Protein AF-A0A4S4CB76-F1 (afdb_monomer)

Mean predicted aligned error: 7.0 Å

Radius of gyration: 14.57 Å; Cα contacts (8 Å, |Δi|>4): 79; chains: 1; bounding box: 37×39×34 Å

pLDDT: mean 84.66, std 14.25, range [41.84, 95.69]

Sequence (101 aa):
MAASADPAPVPTRWAGATDDDVIRALAARDEEAVRELHRRYGRAVYALAFRVGTTSADMDVQKAFLAMVRQAATAPQGWPDARLWILGTAYQTLCKSTSPE

Structure (mmCIF, N/CA/C/O backbone):
data_AF-A0A4S4CB76-F1
#
_entry.id   AF-A0A4S4CB76-F1
#
loop_
_atom_site.group_PDB
_atom_site.id
_atom_site.type_symbol
_atom_site.label_atom_id
_atom_site.label_alt_id
_atom_site.label_comp_id
_atom_site.label_asym_id
_atom_site.label_entity_id
_atom_site.label_seq_id
_atom_site.pdbx_PDB_ins_code
_atom_site.Cartn_x
_atom_site.Cartn_y
_atom_site.Cartn_z
_atom_site.occupancy
_atom_site.B_iso_or_equiv
_atom_site.auth_seq_id
_atom_site.auth_comp_id
_atom_site.auth_asym_id
_atom_site.auth_atom_id
_atom_site.pdbx_PDB_model_num
ATOM 1 N N . MET A 1 1 ? -0.496 -28.024 -20.853 1.00 41.84 1 MET A N 1
ATOM 2 C CA . MET A 1 1 ? -0.424 -26.680 -20.243 1.00 41.84 1 MET A CA 1
ATOM 3 C C . MET A 1 1 ? -1.587 -26.552 -19.276 1.00 41.84 1 MET A C 1
ATOM 5 O O . MET A 1 1 ? -2.698 -26.294 -19.715 1.00 41.84 1 MET A O 1
ATOM 9 N N . ALA A 1 2 ? -1.367 -26.854 -17.996 1.00 42.22 2 ALA A N 1
ATOM 10 C CA . ALA A 1 2 ? -2.386 -26.635 -16.977 1.00 42.22 2 ALA A CA 1
ATOM 11 C C . ALA A 1 2 ? -2.503 -25.122 -16.769 1.00 42.22 2 ALA A C 1
ATOM 13 O O . ALA A 1 2 ? -1.519 -24.476 -16.415 1.00 42.22 2 ALA A O 1
ATOM 14 N N . ALA A 1 3 ? -3.673 -24.555 -17.056 1.00 50.31 3 ALA A N 1
ATOM 15 C CA . ALA A 1 3 ? -4.003 -23.225 -16.580 1.00 50.31 3 ALA A CA 1
ATOM 16 C C . ALA A 1 3 ? -3.912 -23.282 -15.052 1.00 50.31 3 ALA A C 1
ATOM 18 O O . ALA A 1 3 ? -4.678 -24.020 -14.431 1.00 50.31 3 ALA A O 1
ATOM 19 N N . SER A 1 4 ? -2.947 -22.577 -14.457 1.00 46.72 4 SER A N 1
ATOM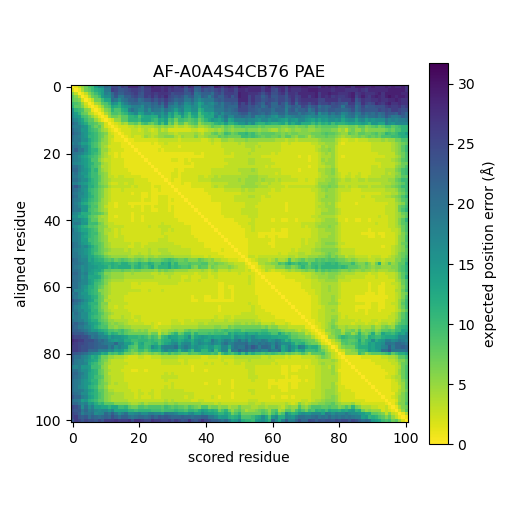 20 C CA . SER A 1 4 ? -2.973 -22.312 -13.023 1.00 46.72 4 SER A CA 1
ATOM 21 C C . SER A 1 4 ? -4.279 -21.579 -12.759 1.00 46.72 4 SER A C 1
ATOM 23 O O . SER A 1 4 ? -4.405 -20.399 -13.080 1.00 46.72 4 SER A O 1
ATOM 25 N N . ALA A 1 5 ? -5.278 -22.315 -12.277 1.00 52.59 5 ALA A N 1
ATOM 26 C CA . ALA A 1 5 ? -6.464 -21.727 -11.700 1.00 52.59 5 ALA A CA 1
ATOM 27 C C . ALA A 1 5 ? -5.960 -20.793 -10.603 1.00 52.59 5 ALA A C 1
ATOM 29 O O . ALA A 1 5 ? -5.275 -21.242 -9.682 1.00 52.59 5 ALA A O 1
ATOM 30 N N . ASP A 1 6 ? -6.222 -19.500 -10.768 1.00 55.97 6 ASP A N 1
ATOM 31 C CA . ASP A 1 6 ? -6.008 -18.517 -9.716 1.00 55.97 6 ASP A CA 1
ATOM 32 C C . ASP A 1 6 ? -6.694 -19.089 -8.463 1.00 55.97 6 ASP A C 1
ATOM 34 O O . ASP A 1 6 ? -7.889 -19.414 -8.545 1.00 55.97 6 ASP A O 1
ATOM 38 N N . PRO A 1 7 ? -5.962 -19.387 -7.371 1.00 59.62 7 PRO A N 1
ATOM 39 C CA . PRO A 1 7 ? -6.564 -20.027 -6.214 1.00 59.62 7 PRO A CA 1
ATOM 40 C C . PRO A 1 7 ? -7.751 -19.176 -5.776 1.00 59.62 7 PRO A C 1
ATOM 42 O O . PRO A 1 7 ? -7.633 -17.953 -5.678 1.00 59.62 7 PRO A O 1
ATOM 45 N N . ALA A 1 8 ? -8.903 -19.825 -5.560 1.00 57.22 8 ALA A N 1
ATOM 46 C CA . ALA A 1 8 ? -10.107 -19.152 -5.090 1.00 57.22 8 ALA A CA 1
ATOM 47 C C . ALA A 1 8 ? -9.724 -18.182 -3.960 1.00 57.22 8 ALA A C 1
ATOM 49 O O . ALA A 1 8 ? -8.933 -18.574 -3.092 1.00 57.22 8 ALA A O 1
ATOM 50 N N . PRO A 1 9 ? -10.214 -16.927 -3.985 1.00 65.12 9 PRO A N 1
ATOM 51 C CA . PRO A 1 9 ? -9.747 -15.898 -3.072 1.00 65.12 9 PRO A CA 1
ATOM 52 C C . PRO A 1 9 ? -9.887 -16.417 -1.647 1.00 65.12 9 PRO A C 1
ATOM 54 O O . PRO A 1 9 ? -10.998 -16.679 -1.184 1.00 65.12 9 PRO A O 1
ATOM 57 N N . VAL A 1 10 ? -8.748 -16.608 -0.975 1.00 65.94 10 VAL A N 1
ATOM 58 C CA . VAL A 1 10 ? -8.729 -17.083 0.407 1.00 65.94 10 VAL A CA 1
ATOM 59 C C . VAL A 1 10 ? -9.599 -16.114 1.211 1.00 65.94 10 VAL A C 1
ATOM 61 O O . VAL A 1 10 ? -9.376 -14.899 1.108 1.00 65.94 10 VAL A O 1
ATOM 64 N N . PRO A 1 11 ? -10.615 -16.598 1.952 1.00 67.19 11 PRO A N 1
ATOM 65 C CA . PRO A 1 11 ? -11.434 -15.730 2.772 1.00 67.19 11 PRO A CA 1
ATOM 66 C C . PRO A 1 11 ? -10.524 -15.020 3.767 1.00 67.19 11 PRO A C 1
ATOM 68 O O . PRO A 1 11 ? -9.950 -15.619 4.672 1.00 67.19 11 PRO A O 1
ATOM 71 N N . THR A 1 12 ? -10.350 -13.724 3.561 1.00 81.56 12 THR A N 1
ATOM 72 C CA . THR A 1 12 ? -9.602 -12.866 4.470 1.00 81.56 12 THR A CA 1
ATOM 73 C C . THR A 1 12 ? -10.548 -12.355 5.535 1.00 81.56 12 THR A C 1
ATOM 75 O O . THR A 1 12 ? -11.689 -12.012 5.221 1.00 81.56 12 THR A O 1
ATOM 78 N N . ARG A 1 13 ? -10.047 -12.132 6.750 1.00 88.62 13 ARG A N 1
ATOM 79 C CA . ARG A 1 13 ? -10.780 -11.399 7.800 1.00 88.62 13 ARG A CA 1
ATOM 80 C C . ARG A 1 13 ? -11.226 -9.981 7.396 1.00 88.62 13 ARG A C 1
ATOM 82 O O . ARG A 1 13 ? -11.985 -9.349 8.113 1.00 88.62 13 ARG A O 1
ATOM 89 N N . TRP A 1 14 ? -10.744 -9.496 6.253 1.00 90.00 14 TRP A N 1
ATOM 90 C CA . TRP A 1 14 ? -11.082 -8.224 5.618 1.00 90.00 14 TRP A CA 1
ATOM 91 C C . TRP A 1 14 ? -12.305 -8.281 4.698 1.00 90.00 14 TRP A C 1
ATOM 93 O O . TRP A 1 14 ? -12.588 -7.308 3.998 1.00 90.00 14 TRP A O 1
ATOM 103 N N . ALA A 1 15 ? -13.017 -9.411 4.650 1.00 85.88 15 ALA A N 1
ATOM 104 C CA . ALA A 1 15 ? -14.276 -9.508 3.924 1.00 85.88 15 ALA A CA 1
ATOM 105 C C . ALA A 1 15 ? -15.266 -8.459 4.469 1.00 85.88 15 ALA A C 1
ATOM 107 O O . ALA A 1 15 ? -15.651 -8.510 5.633 1.00 85.88 15 ALA A O 1
ATOM 108 N N . GLY A 1 16 ? -15.632 -7.481 3.635 1.00 86.69 16 GLY A N 1
ATOM 109 C CA . GLY A 1 16 ? -16.505 -6.362 4.012 1.00 86.69 16 GLY A CA 1
ATOM 110 C C . GLY A 1 16 ? -15.807 -5.159 4.663 1.00 86.69 16 GLY A C 1
ATOM 111 O O . GLY A 1 16 ? -16.462 -4.147 4.885 1.00 86.69 16 GLY A O 1
ATOM 112 N N . ALA A 1 17 ? -14.499 -5.225 4.931 1.00 90.94 17 ALA A N 1
ATOM 113 C CA . ALA A 1 17 ? -13.747 -4.093 5.472 1.00 90.94 17 ALA A CA 1
ATOM 114 C C . ALA A 1 17 ? -13.492 -3.024 4.399 1.00 90.94 17 ALA A C 1
ATOM 116 O O . ALA A 1 17 ? -13.131 -3.351 3.261 1.00 90.94 17 ALA A O 1
ATOM 117 N N . THR A 1 18 ? -13.616 -1.753 4.773 1.00 91.75 18 THR A N 1
ATOM 118 C CA . THR A 1 18 ? -13.293 -0.624 3.889 1.00 91.75 18 THR A CA 1
ATOM 119 C C . THR A 1 18 ? -11.780 -0.446 3.757 1.00 91.75 18 THR A C 1
ATOM 121 O O . THR A 1 18 ? -11.005 -1.007 4.534 1.00 91.75 18 THR A O 1
ATOM 124 N N . ASP A 1 19 ? -11.332 0.329 2.771 1.00 91.56 19 ASP A N 1
ATOM 125 C CA . ASP A 1 19 ? -9.905 0.652 2.659 1.00 91.56 19 ASP A CA 1
ATOM 126 C C . ASP A 1 19 ? -9.415 1.494 3.848 1.00 91.56 19 ASP A C 1
ATOM 128 O O . ASP A 1 19 ? -8.277 1.325 4.284 1.00 91.56 19 ASP A O 1
ATOM 132 N N . ASP A 1 20 ? -10.290 2.314 4.439 1.00 90.56 20 ASP A N 1
ATOM 133 C CA . ASP A 1 20 ? -9.999 3.050 5.672 1.00 90.56 20 ASP A CA 1
ATOM 134 C C . ASP A 1 20 ? -9.700 2.107 6.843 1.00 90.56 20 ASP A C 1
ATOM 136 O O . ASP A 1 20 ? -8.770 2.344 7.615 1.00 90.56 20 ASP A O 1
ATOM 140 N N . ASP A 1 21 ? -10.454 1.011 6.972 1.00 92.06 21 ASP A N 1
ATOM 141 C CA . ASP A 1 21 ? -10.227 0.016 8.025 1.00 92.06 21 ASP A CA 1
ATOM 142 C C . ASP A 1 21 ? -8.880 -0.690 7.848 1.00 92.06 21 ASP A C 1
ATOM 144 O O . ASP A 1 21 ? -8.156 -0.908 8.824 1.00 92.06 21 ASP A O 1
ATOM 148 N N . VAL A 1 22 ? -8.514 -0.994 6.599 1.00 92.81 22 VAL A N 1
ATOM 149 C CA . VAL A 1 22 ? -7.214 -1.588 6.265 1.00 92.81 22 VAL A CA 1
ATOM 150 C C . VAL A 1 22 ? -6.079 -0.607 6.574 1.00 92.81 22 VAL A C 1
ATOM 152 O O . VAL A 1 22 ? -5.104 -1.004 7.208 1.00 92.81 22 VAL A O 1
ATOM 155 N N . ILE A 1 23 ? -6.198 0.678 6.213 1.00 91.12 23 ILE A N 1
ATOM 156 C CA . ILE A 1 23 ? -5.184 1.701 6.535 1.00 91.12 23 ILE A CA 1
ATOM 157 C C . ILE A 1 23 ? -5.069 1.911 8.048 1.00 91.12 23 ILE A C 1
ATOM 159 O O . ILE A 1 23 ? -3.958 2.017 8.571 1.00 91.12 23 ILE A O 1
ATOM 163 N N . ARG A 1 24 ? -6.189 1.934 8.779 1.00 91.00 24 ARG A N 1
ATOM 164 C CA . ARG A 1 24 ? -6.185 2.075 10.244 1.00 91.00 24 ARG A CA 1
ATOM 165 C C . ARG A 1 24 ? -5.432 0.923 10.907 1.00 91.00 24 ARG A C 1
ATO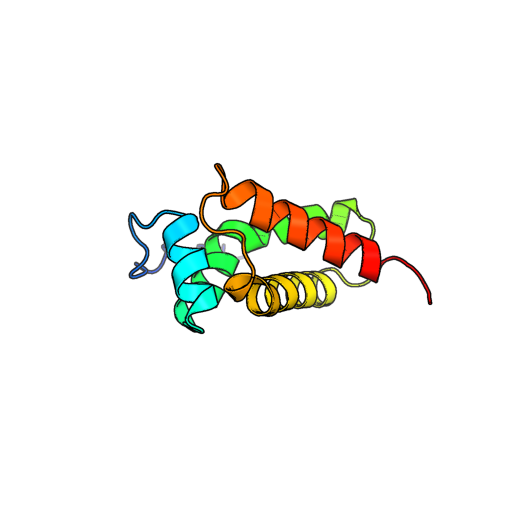M 167 O O . ARG A 1 24 ? -4.631 1.148 11.810 1.00 91.00 24 ARG A O 1
ATOM 174 N N . ALA A 1 25 ? -5.641 -0.302 10.437 1.00 92.62 25 ALA A N 1
ATOM 175 C CA . ALA A 1 25 ? -4.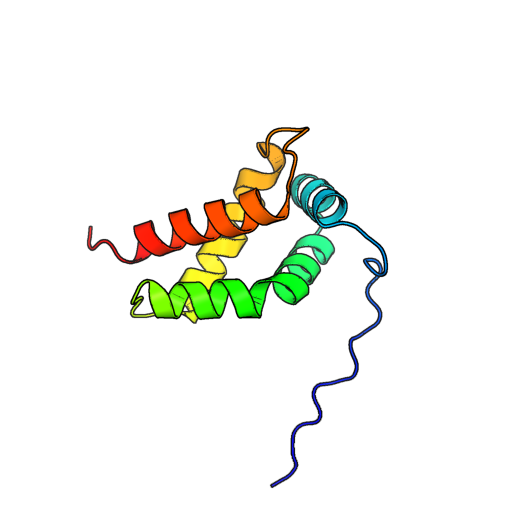895 -1.456 10.922 1.00 92.62 25 ALA A CA 1
ATOM 176 C C . ALA A 1 25 ? -3.424 -1.449 10.478 1.00 92.62 25 ALA A C 1
ATOM 178 O O . ALA A 1 25 ? -2.543 -1.821 11.251 1.00 92.62 25 ALA A O 1
ATOM 179 N N . LEU A 1 26 ? -3.134 -0.946 9.276 1.00 92.56 26 LEU A N 1
ATOM 180 C CA . LEU A 1 26 ? -1.768 -0.726 8.804 1.00 92.56 26 LEU A CA 1
ATOM 181 C C . LEU A 1 26 ? -1.008 0.239 9.729 1.00 92.56 26 LEU A C 1
ATOM 183 O O . LEU A 1 26 ? 0.144 -0.018 10.083 1.00 92.56 26 LEU A O 1
ATOM 187 N N . ALA A 1 27 ? -1.667 1.312 10.179 1.00 91.31 27 ALA A N 1
ATOM 188 C CA . ALA A 1 27 ? -1.132 2.254 11.162 1.00 91.31 27 ALA A CA 1
ATOM 189 C C . ALA A 1 27 ? -0.879 1.588 12.526 1.00 91.31 27 ALA A C 1
ATOM 191 O O . ALA A 1 27 ? 0.104 1.905 13.194 1.00 91.31 27 ALA A O 1
ATOM 192 N N . ALA A 1 28 ? -1.714 0.614 12.896 1.00 92.06 28 ALA A N 1
ATOM 193 C CA . ALA A 1 28 ? -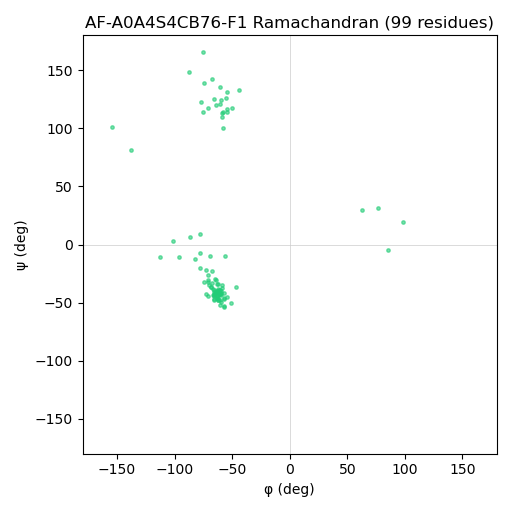1.550 -0.227 14.081 1.00 92.06 28 ALA A CA 1
ATOM 194 C C . ALA A 1 28 ? -0.508 -1.355 13.913 1.00 92.06 28 ALA A C 1
ATOM 196 O O . ALA A 1 28 ? -0.377 -2.194 14.802 1.00 92.06 28 ALA A O 1
ATOM 197 N N . ARG A 1 29 ? 0.262 -1.362 12.811 1.00 89.50 29 ARG A N 1
ATOM 198 C CA . ARG A 1 29 ? 1.319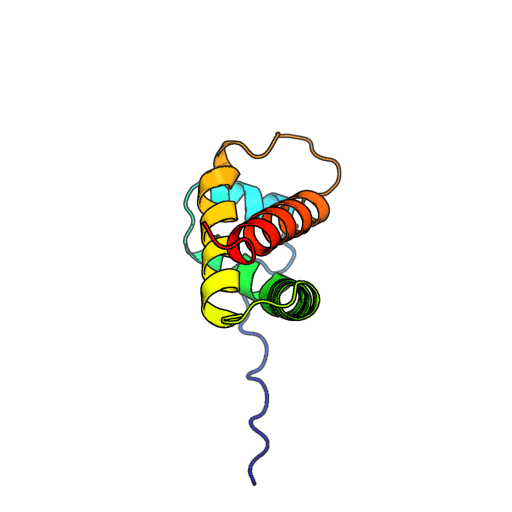 -2.349 12.504 1.00 89.50 29 ARG A CA 1
ATOM 199 C C . ARG A 1 29 ? 0.798 -3.778 12.339 1.00 89.50 29 ARG A C 1
ATOM 201 O O . ARG A 1 29 ? 1.521 -4.738 12.585 1.00 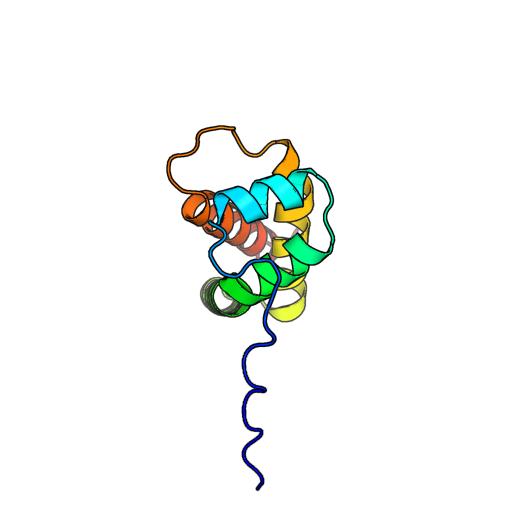89.50 29 ARG A O 1
ATOM 208 N N . ASP A 1 30 ? -0.439 -3.913 11.882 1.00 93.25 30 ASP A N 1
ATOM 209 C CA . ASP A 1 30 ? -1.051 -5.203 11.611 1.00 93.25 30 ASP A CA 1
ATOM 210 C C . ASP A 1 30 ? -0.507 -5.822 10.312 1.00 93.25 30 ASP A C 1
ATOM 212 O O . ASP A 1 30 ? -0.731 -5.314 9.210 1.00 93.25 30 ASP A O 1
ATOM 216 N N . GLU A 1 31 ? 0.211 -6.937 10.427 1.00 90.31 31 GLU A N 1
ATOM 217 C CA . GLU A 1 31 ? 0.836 -7.608 9.281 1.00 90.31 31 GLU A CA 1
ATOM 218 C C . GLU A 1 31 ? -0.184 -8.141 8.263 1.00 90.31 31 GLU A C 1
ATOM 220 O O . GLU A 1 31 ? 0.088 -8.184 7.060 1.00 90.31 31 GLU A O 1
ATOM 225 N N . GLU A 1 32 ? -1.383 -8.524 8.712 1.00 92.94 32 GLU A N 1
ATOM 226 C CA . GLU A 1 32 ? -2.442 -8.983 7.810 1.00 92.94 32 GLU A CA 1
ATOM 227 C C . GLU A 1 32 ? -3.004 -7.818 6.981 1.00 92.94 32 GLU A C 1
ATOM 229 O O . GLU A 1 32 ? -3.487 -8.035 5.870 1.00 92.94 32 GLU A O 1
ATOM 234 N N . ALA A 1 33 ? -2.924 -6.581 7.485 1.00 93.88 33 ALA A N 1
ATOM 235 C CA . ALA A 1 33 ? -3.348 -5.394 6.743 1.00 93.88 33 ALA A CA 1
ATOM 236 C C . ALA A 1 33 ? -2.417 -5.112 5.558 1.00 93.88 33 ALA A C 1
ATOM 238 O O . ALA A 1 33 ? -2.886 -4.745 4.484 1.00 93.88 33 ALA A O 1
ATOM 239 N N . VAL A 1 34 ? -1.109 -5.352 5.713 1.00 92.81 34 VAL A N 1
ATOM 240 C CA . VAL A 1 34 ? -0.136 -5.234 4.610 1.00 92.81 34 VAL A CA 1
ATOM 241 C C . VAL A 1 34 ? -0.472 -6.231 3.501 1.00 92.81 34 VAL A C 1
ATOM 243 O O . VAL A 1 34 ? -0.517 -5.869 2.324 1.00 92.81 34 VAL A O 1
ATOM 246 N N . ARG A 1 35 ? -0.748 -7.487 3.877 1.00 93.19 35 ARG A N 1
ATOM 247 C CA . ARG A 1 35 ? -1.129 -8.542 2.928 1.00 93.19 35 ARG A CA 1
ATOM 248 C C . ARG A 1 35 ? -2.431 -8.211 2.208 1.00 93.19 35 ARG A C 1
ATOM 250 O O . ARG A 1 35 ? -2.515 -8.386 0.993 1.00 93.19 35 ARG A O 1
ATOM 257 N N . GLU A 1 36 ? -3.413 -7.672 2.922 1.00 94.75 36 GL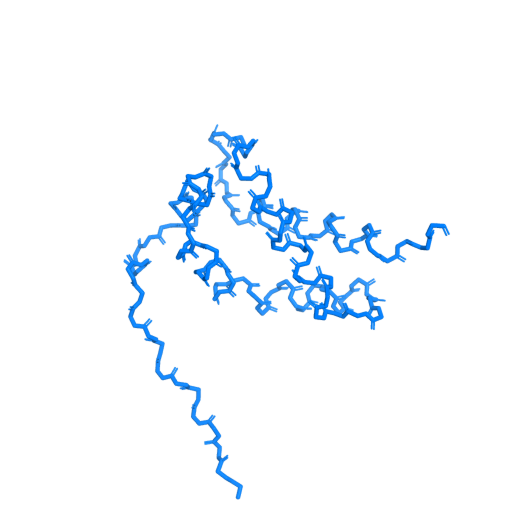U A N 1
ATOM 258 C CA . GLU A 1 36 ? -4.673 -7.248 2.317 1.00 94.75 36 GLU A CA 1
ATOM 259 C C . GLU A 1 36 ? -4.507 -6.072 1.363 1.00 94.75 36 GLU A C 1
ATOM 261 O O . GLU A 1 36 ? -5.057 -6.084 0.261 1.00 94.75 36 GLU A O 1
ATOM 266 N N . LEU A 1 37 ? -3.714 -5.076 1.753 1.00 93.94 37 LEU A N 1
ATOM 267 C CA . LEU A 1 37 ? -3.413 -3.934 0.906 1.00 93.94 37 LEU A CA 1
ATOM 268 C C . LEU A 1 37 ? -2.735 -4.391 -0.391 1.00 93.94 37 LEU A C 1
ATOM 270 O O . LEU A 1 37 ? -3.132 -3.970 -1.477 1.00 93.94 37 LEU A O 1
ATOM 274 N N . HIS A 1 38 ? -1.776 -5.316 -0.297 1.00 93.31 38 HIS A N 1
ATOM 275 C CA . HIS A 1 38 ? -1.138 -5.919 -1.464 1.00 93.31 38 HIS A CA 1
ATOM 276 C C . HIS A 1 38 ? -2.135 -6.709 -2.323 1.00 93.31 38 HIS A C 1
ATOM 278 O O . HIS A 1 38 ? -2.103 -6.616 -3.549 1.00 93.31 38 HIS A O 1
ATOM 284 N N . ARG A 1 39 ? -3.069 -7.443 -1.711 1.00 92.81 39 ARG A N 1
ATOM 285 C CA . ARG A 1 39 ? -4.117 -8.172 -2.440 1.00 92.81 39 ARG A CA 1
ATOM 286 C C . ARG A 1 39 ? -5.040 -7.233 -3.222 1.00 92.81 39 ARG A C 1
ATOM 288 O O . ARG A 1 39 ? -5.315 -7.494 -4.390 1.00 92.81 39 ARG A O 1
ATOM 295 N N . ARG A 1 40 ? -5.497 -6.137 -2.604 1.00 94.12 40 ARG A N 1
ATOM 296 C CA . ARG A 1 40 ? -6.417 -5.162 -3.224 1.00 94.12 40 ARG A CA 1
ATOM 297 C C . ARG A 1 40 ? -5.736 -4.293 -4.280 1.00 94.12 40 ARG A C 1
ATOM 299 O O . ARG A 1 40 ? -6.305 -4.049 -5.341 1.00 94.12 40 ARG A O 1
ATOM 306 N N . TYR A 1 41 ? -4.521 -3.831 -3.994 1.00 95.69 41 TYR A N 1
ATOM 307 C CA . TYR A 1 41 ? -3.860 -2.779 -4.768 1.00 95.69 41 TYR A CA 1
ATOM 308 C C . TYR A 1 41 ? -2.628 -3.239 -5.542 1.00 95.69 41 TYR A C 1
ATOM 310 O O . TYR A 1 41 ? -2.171 -2.500 -6.412 1.00 95.69 41 TYR A O 1
ATOM 318 N N . GLY A 1 42 ? -2.121 -4.453 -5.312 1.00 94.56 42 GLY A N 1
ATOM 319 C CA . GLY A 1 42 ? -0.901 -4.968 -5.943 1.00 94.56 42 GLY A CA 1
ATOM 320 C C . GLY A 1 42 ? -0.923 -4.826 -7.459 1.00 94.56 42 GLY A C 1
ATOM 321 O O . GLY A 1 42 ? -0.036 -4.202 -8.031 1.00 94.56 42 GLY A O 1
ATOM 322 N N . ARG A 1 43 ? -1.999 -5.278 -8.115 1.00 94.31 43 ARG A N 1
ATOM 323 C CA . ARG A 1 43 ? -2.151 -5.150 -9.574 1.00 94.31 43 ARG A CA 1
ATOM 324 C C . ARG A 1 43 ? -2.171 -3.693 -10.051 1.00 94.31 43 ARG A C 1
ATOM 326 O O . ARG A 1 43 ? -1.613 -3.391 -11.103 1.00 94.31 43 ARG A O 1
ATOM 333 N N . ALA A 1 44 ? -2.813 -2.797 -9.303 1.00 95.00 44 ALA A N 1
ATOM 334 C CA . ALA A 1 44 ? -2.909 -1.384 -9.664 1.00 95.00 44 ALA A CA 1
ATOM 335 C C . ALA A 1 44 ? -1.561 -0.664 -9.508 1.00 95.00 44 ALA A C 1
ATOM 337 O O . ALA A 1 44 ? -1.156 0.067 -10.409 1.00 95.00 44 ALA A O 1
ATOM 338 N N . VAL A 1 45 ? -0.849 -0.911 -8.405 1.00 95.25 45 VAL A N 1
ATOM 339 C CA . VAL A 1 45 ? 0.484 -0.347 -8.142 1.00 95.25 45 VAL A CA 1
ATOM 340 C C . VAL A 1 45 ? 1.508 -0.908 -9.128 1.00 95.25 45 VAL A C 1
ATOM 342 O O . VAL A 1 45 ? 2.333 -0.160 -9.640 1.00 95.25 45 VAL A O 1
ATOM 345 N N . TYR A 1 46 ? 1.402 -2.191 -9.480 1.00 95.00 46 TYR A N 1
ATOM 346 C CA . TYR A 1 46 ? 2.225 -2.807 -10.518 1.00 95.00 46 TYR A CA 1
ATOM 347 C C . TYR A 1 46 ? 2.012 -2.136 -11.876 1.00 95.00 46 TYR A C 1
ATOM 349 O O . TYR A 1 46 ? 2.956 -1.651 -12.491 1.00 95.00 46 TYR A O 1
ATOM 357 N N . ALA A 1 47 ? 0.757 -2.015 -12.317 1.00 94.19 47 ALA A N 1
ATOM 358 C CA . ALA A 1 47 ? 0.430 -1.316 -13.557 1.00 94.19 47 ALA A CA 1
ATOM 359 C C . ALA A 1 47 ? 0.906 0.145 -13.541 1.00 94.19 47 ALA A C 1
ATOM 361 O O . ALA A 1 47 ? 1.321 0.670 -14.573 1.00 94.19 47 ALA A O 1
ATOM 362 N N . LEU A 1 48 ? 0.866 0.799 -12.377 1.00 93.94 48 LEU A N 1
ATOM 363 C CA . LEU A 1 48 ? 1.393 2.144 -12.207 1.00 93.94 48 LEU A CA 1
ATOM 364 C C . LEU A 1 48 ? 2.911 2.175 -12.397 1.00 93.94 48 LEU A C 1
ATOM 366 O O . LEU A 1 48 ? 3.372 2.999 -13.175 1.00 93.94 48 LEU A O 1
ATOM 370 N N . ALA A 1 49 ? 3.659 1.253 -11.785 1.00 93.44 49 ALA A N 1
ATOM 371 C CA . ALA A 1 49 ? 5.112 1.139 -11.932 1.00 93.44 49 ALA A CA 1
ATOM 372 C C . ALA A 1 49 ? 5.534 1.031 -13.408 1.00 93.44 49 ALA A C 1
ATOM 374 O O . ALA A 1 49 ? 6.397 1.786 -13.858 1.00 93.44 49 ALA A O 1
ATOM 375 N N . PHE A 1 50 ? 4.847 0.192 -14.193 1.00 91.25 50 PHE A N 1
ATOM 376 C CA . PHE A 1 50 ? 5.076 0.105 -15.642 1.00 91.25 50 PHE A CA 1
ATOM 377 C C . PHE A 1 50 ? 4.831 1.430 -16.365 1.00 91.25 50 PHE A C 1
ATOM 379 O O . PHE A 1 50 ? 5.593 1.786 -17.260 1.00 91.25 50 PHE A O 1
ATOM 386 N N . ARG A 1 51 ? 3.793 2.183 -15.981 1.00 91.69 51 ARG A N 1
ATOM 387 C CA . ARG A 1 51 ? 3.495 3.487 -16.596 1.00 91.69 51 ARG A CA 1
ATOM 388 C C . ARG A 1 51 ? 4.548 4.544 -16.282 1.00 91.69 51 ARG A C 1
ATOM 390 O O . ARG A 1 51 ? 4.785 5.395 -17.129 1.00 91.69 51 ARG A O 1
ATOM 397 N N . VAL A 1 52 ? 5.163 4.503 -15.098 1.00 91.38 52 VAL A N 1
ATOM 398 C CA . VAL A 1 52 ? 6.231 5.453 -14.731 1.00 91.38 52 VAL A CA 1
ATOM 399 C C . VAL A 1 52 ? 7.577 5.102 -15.373 1.00 91.38 52 VAL A C 1
ATOM 401 O O . VAL A 1 52 ? 8.510 5.892 -15.273 1.00 91.38 52 VAL A O 1
ATOM 404 N N . GLY A 1 53 ? 7.688 3.947 -16.040 1.00 87.69 53 GLY A N 1
ATOM 405 C CA . GLY A 1 53 ? 8.894 3.544 -16.762 1.00 87.69 53 GLY A CA 1
ATOM 406 C C . GLY A 1 53 ? 10.033 3.051 -15.867 1.00 87.69 53 GLY A C 1
ATOM 407 O O . GLY A 1 53 ? 11.193 3.251 -16.213 1.00 87.69 53 GLY A O 1
ATOM 408 N N . THR A 1 54 ? 9.733 2.429 -14.719 1.00 85.00 54 THR A N 1
ATOM 409 C CA . THR A 1 54 ? 10.793 1.865 -13.863 1.00 85.00 54 THR A CA 1
ATOM 410 C C . THR A 1 54 ? 11.504 0.677 -14.513 1.00 85.00 54 THR A C 1
ATOM 412 O O . THR A 1 54 ? 10.885 -0.186 -15.137 1.00 85.00 54 THR A O 1
ATOM 415 N N . THR A 1 55 ? 12.816 0.599 -14.293 1.00 81.75 55 THR A N 1
ATOM 416 C CA . THR A 1 55 ? 13.673 -0.526 -14.681 1.00 81.75 55 THR A CA 1
ATOM 417 C C . THR A 1 55 ? 13.445 -1.765 -13.801 1.00 81.75 55 THR A C 1
ATOM 419 O O . THR A 1 55 ? 13.759 -2.877 -14.218 1.00 81.75 55 THR A O 1
ATOM 422 N N . SER A 1 56 ? 12.896 -1.608 -12.586 1.00 89.06 56 SER A N 1
ATOM 423 C CA . SER A 1 56 ? 12.646 -2.715 -11.650 1.00 89.06 56 SER A CA 1
ATOM 424 C C . SER A 1 56 ? 11.282 -2.584 -10.968 1.00 89.06 56 SER A C 1
ATOM 426 O O . SER A 1 56 ? 11.167 -2.136 -9.825 1.00 89.06 56 SER A O 1
ATOM 428 N N . ALA A 1 57 ? 10.231 -3.005 -11.681 1.00 89.31 57 ALA A N 1
ATOM 429 C CA . ALA A 1 57 ? 8.849 -2.907 -11.210 1.00 89.31 57 ALA A CA 1
ATOM 430 C C . ALA A 1 57 ? 8.629 -3.617 -9.868 1.00 89.31 57 ALA A C 1
ATOM 432 O O . ALA A 1 57 ? 8.049 -3.026 -8.962 1.00 89.31 57 ALA A O 1
ATOM 433 N N . ASP A 1 58 ? 9.138 -4.839 -9.706 1.00 90.69 58 ASP A N 1
ATOM 434 C CA . ASP A 1 58 ? 8.958 -5.615 -8.476 1.00 90.69 58 ASP A CA 1
ATOM 435 C C . ASP A 1 58 ? 9.547 -4.887 -7.258 1.00 90.69 58 ASP A C 1
ATOM 437 O O . ASP A 1 58 ? 8.865 -4.704 -6.249 1.00 90.69 58 ASP A O 1
ATOM 441 N N . MET A 1 59 ? 10.791 -4.409 -7.361 1.00 91.88 59 MET A N 1
ATOM 442 C CA . MET A 1 59 ? 11.461 -3.717 -6.258 1.00 91.88 59 MET A CA 1
ATOM 443 C C . MET A 1 59 ? 10.778 -2.399 -5.909 1.00 91.88 59 MET A C 1
ATOM 445 O O . MET A 1 59 ? 10.615 -2.075 -4.731 1.00 91.88 59 MET A O 1
ATOM 449 N N . ASP A 1 60 ? 10.367 -1.635 -6.913 1.00 93.88 60 ASP A N 1
ATOM 450 C CA . ASP A 1 60 ? 9.766 -0.326 -6.687 1.00 93.88 60 ASP A CA 1
ATOM 451 C C . ASP A 1 60 ? 8.333 -0.422 -6.158 1.00 93.88 60 ASP A C 1
ATOM 453 O O . ASP A 1 60 ? 7.931 0.372 -5.306 1.00 93.88 60 ASP A O 1
ATOM 457 N N . VAL A 1 61 ? 7.592 -1.457 -6.554 1.00 94.06 61 VAL A N 1
ATOM 458 C CA . VAL A 1 61 ? 6.289 -1.789 -5.966 1.00 94.06 61 VAL A CA 1
ATOM 459 C C . VAL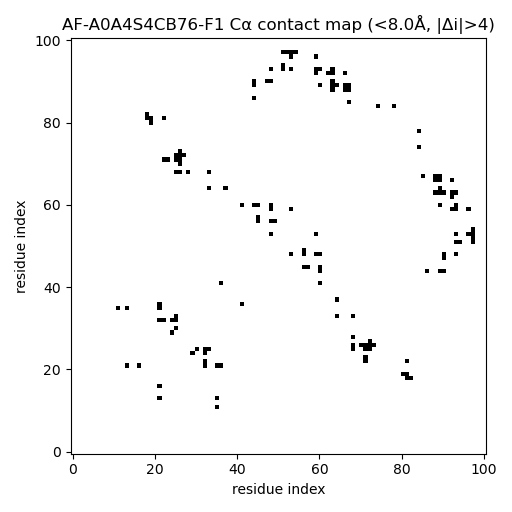 A 1 61 ? 6.448 -2.151 -4.488 1.00 94.06 61 VAL A C 1
ATOM 461 O O . VAL A 1 61 ? 5.702 -1.637 -3.653 1.00 94.06 61 VAL A O 1
ATOM 464 N N . GLN A 1 62 ? 7.452 -2.956 -4.124 1.00 94.25 62 GLN A N 1
ATOM 465 C CA . GLN A 1 62 ? 7.726 -3.266 -2.714 1.00 94.25 62 GLN A CA 1
ATOM 466 C C . GLN A 1 62 ? 8.102 -2.011 -1.911 1.00 94.25 62 GLN A C 1
ATOM 468 O O . GLN A 1 62 ? 7.595 -1.807 -0.805 1.00 94.25 62 GLN A O 1
ATOM 473 N N . LYS A 1 63 ? 8.927 -1.115 -2.473 1.00 94.56 63 LYS A N 1
ATOM 474 C CA . LYS A 1 63 ? 9.236 0.185 -1.848 1.00 94.56 63 LYS A CA 1
ATOM 475 C C . LYS A 1 63 ? 7.983 1.039 -1.654 1.00 94.56 63 LYS A C 1
ATOM 477 O O . LYS A 1 63 ? 7.863 1.689 -0.616 1.00 94.56 63 LYS A O 1
ATOM 482 N N . ALA A 1 64 ? 7.054 1.031 -2.610 1.00 95.62 64 ALA A N 1
ATOM 483 C CA . ALA A 1 64 ? 5.791 1.758 -2.508 1.00 95.62 64 ALA A CA 1
ATOM 484 C C . ALA A 1 64 ? 4.931 1.245 -1.343 1.00 95.62 64 ALA A C 1
ATOM 486 O O . ALA A 1 64 ? 4.486 2.041 -0.516 1.00 95.62 64 ALA A O 1
ATOM 487 N N . PHE A 1 65 ? 4.761 -0.073 -1.203 1.00 95.25 65 PHE A N 1
ATOM 488 C CA . PHE A 1 65 ? 4.045 -0.643 -0.055 1.00 95.25 65 PHE A CA 1
ATOM 489 C C . PHE A 1 65 ? 4.756 -0.356 1.273 1.00 95.25 65 PHE A C 1
ATOM 491 O O . PHE A 1 65 ? 4.110 0.008 2.256 1.00 95.25 65 PHE A O 1
ATOM 498 N N . LEU A 1 66 ? 6.090 -0.428 1.307 1.00 94.00 66 LEU A N 1
ATOM 499 C CA . LEU A 1 66 ? 6.860 -0.064 2.496 1.00 94.00 66 LEU A CA 1
ATOM 500 C C . LEU A 1 66 ? 6.677 1.417 2.866 1.00 94.00 66 LEU A C 1
ATOM 502 O O . LEU A 1 66 ? 6.580 1.757 4.047 1.00 94.00 66 LEU A O 1
ATOM 506 N N . ALA A 1 67 ? 6.602 2.306 1.875 1.00 94.50 67 ALA A N 1
ATOM 507 C CA . ALA A 1 67 ? 6.323 3.718 2.094 1.00 94.50 67 ALA A CA 1
ATOM 508 C C . ALA A 1 67 ? 4.929 3.931 2.702 1.00 94.50 67 ALA A C 1
ATOM 510 O O . ALA A 1 67 ? 4.811 4.702 3.654 1.00 94.50 67 ALA A O 1
ATOM 511 N N . MET A 1 68 ? 3.910 3.200 2.236 1.00 94.25 68 MET A N 1
ATOM 512 C CA . MET A 1 68 ? 2.569 3.224 2.836 1.00 94.25 68 MET A CA 1
ATOM 513 C C . MET A 1 68 ? 2.609 2.772 4.296 1.00 94.25 68 MET A C 1
ATOM 515 O O . MET A 1 68 ? 2.107 3.482 5.158 1.00 94.25 68 MET A O 1
ATOM 519 N N . VAL A 1 69 ? 3.280 1.660 4.614 1.00 93.06 69 VAL A N 1
ATOM 520 C CA . VAL A 1 69 ? 3.425 1.176 6.003 1.00 93.06 69 VAL A CA 1
ATOM 521 C C . VAL A 1 69 ? 4.071 2.229 6.906 1.00 93.06 69 VAL A C 1
ATOM 523 O O . VAL A 1 69 ? 3.652 2.423 8.046 1.00 93.06 69 VAL A O 1
ATOM 526 N N . ARG A 1 70 ? 5.098 2.927 6.410 1.00 91.81 70 ARG A N 1
ATOM 527 C CA . ARG A 1 70 ? 5.801 3.973 7.170 1.00 91.81 70 ARG A CA 1
ATOM 528 C C . ARG A 1 70 ? 4.956 5.230 7.364 1.00 91.81 70 ARG A C 1
ATOM 530 O O . ARG A 1 70 ? 5.114 5.897 8.379 1.00 91.81 70 ARG A O 1
ATOM 537 N N . GLN A 1 71 ? 4.089 5.548 6.407 1.00 91.44 71 GLN A N 1
ATOM 538 C CA . GLN A 1 71 ? 3.268 6.760 6.412 1.00 91.44 71 GLN A CA 1
ATOM 539 C C . GLN A 1 71 ? 1.857 6.536 6.972 1.00 91.44 71 GLN A C 1
ATOM 541 O O . GLN A 1 71 ? 1.158 7.511 7.229 1.00 91.44 71 GLN A O 1
ATOM 546 N N . ALA A 1 72 ? 1.434 5.289 7.193 1.00 89.62 72 ALA A N 1
ATOM 547 C CA . ALA A 1 72 ? 0.083 4.956 7.648 1.00 89.62 72 ALA A CA 1
ATOM 548 C C . ALA A 1 72 ? -0.264 5.606 8.995 1.00 89.62 72 ALA A C 1
ATOM 550 O O . ALA A 1 72 ? -1.372 6.094 9.177 1.00 89.62 72 ALA A O 1
ATOM 551 N N . ALA A 1 73 ? 0.699 5.686 9.920 1.00 84.75 73 ALA A N 1
ATOM 552 C CA . ALA A 1 73 ? 0.512 6.352 11.213 1.00 84.75 73 ALA A CA 1
ATOM 553 C C . ALA A 1 73 ? 0.339 7.878 11.095 1.00 84.75 73 ALA A C 1
ATOM 555 O O . ALA A 1 73 ? -0.232 8.507 11.980 1.00 84.75 73 ALA A O 1
ATOM 556 N N . THR A 1 74 ? 0.825 8.469 10.001 1.00 81.12 74 THR A N 1
ATOM 557 C CA . THR A 1 74 ? 0.673 9.894 9.676 1.00 81.12 74 THR A CA 1
ATOM 558 C C . THR A 1 74 ? -0.421 10.141 8.641 1.00 81.12 74 THR A C 1
ATOM 560 O O . THR A 1 74 ? -0.588 11.276 8.196 1.00 81.12 74 THR A O 1
ATOM 563 N N . ALA A 1 75 ? -1.136 9.093 8.215 1.00 67.94 75 ALA A N 1
ATOM 564 C CA . ALA A 1 75 ? -2.240 9.235 7.284 1.00 67.94 75 ALA A CA 1
ATOM 565 C C . ALA A 1 75 ? -3.274 10.165 7.935 1.00 67.94 75 ALA A C 1
ATOM 567 O O . ALA A 1 75 ? -3.680 9.908 9.075 1.00 67.94 75 ALA A O 1
ATOM 568 N N . PRO A 1 76 ? -3.666 11.272 7.283 1.00 65.62 76 PRO A N 1
ATOM 569 C CA . PRO A 1 76 ? -4.523 12.243 7.941 1.00 65.62 76 PRO A CA 1
ATOM 570 C C . PRO A 1 76 ? -5.876 11.590 8.241 1.00 65.62 76 PRO A C 1
ATOM 572 O O . PRO A 1 76 ? -6.559 11.111 7.334 1.00 65.62 76 PRO A O 1
ATOM 575 N N . GLN A 1 77 ? -6.251 11.537 9.522 1.00 62.53 77 GLN A N 1
ATOM 576 C CA . GLN A 1 77 ? -7.561 11.031 9.926 1.00 62.53 77 GLN A CA 1
ATOM 577 C C . GLN A 1 77 ? -8.645 11.907 9.288 1.00 62.53 77 GLN A C 1
ATOM 579 O O . GLN A 1 77 ? -8.669 13.116 9.506 1.00 62.53 77 GLN A O 1
ATOM 584 N N . GLY A 1 78 ? -9.527 11.302 8.490 1.00 58.25 78 GLY A N 1
ATOM 585 C CA . GLY A 1 78 ? -10.628 12.009 7.830 1.00 58.25 78 GLY A CA 1
ATOM 586 C C . GLY A 1 78 ? -10.382 12.403 6.373 1.00 58.25 78 GLY A C 1
ATOM 587 O O . GLY A 1 78 ? -11.083 13.278 5.866 1.00 58.25 78 GLY A O 1
ATOM 588 N N . TRP A 1 79 ? -9.422 11.783 5.675 1.00 58.62 79 TRP A N 1
ATOM 589 C CA . TRP A 1 79 ? -9.423 11.868 4.212 1.00 58.62 79 TRP A CA 1
ATOM 590 C C . TRP A 1 79 ? -10.710 11.259 3.648 1.00 58.62 79 TRP A C 1
ATOM 592 O O . TRP A 1 79 ? -11.102 10.179 4.081 1.00 58.62 79 TRP A O 1
ATOM 602 N N . PRO A 1 80 ? -11.359 11.919 2.673 1.00 63.44 80 PRO A N 1
ATOM 603 C CA . PRO A 1 80 ? -12.602 11.421 2.095 1.00 63.44 80 PRO A CA 1
ATOM 604 C C . PRO A 1 80 ? -12.408 10.153 1.252 1.00 63.44 80 PRO A C 1
ATOM 606 O O . PRO A 1 80 ? -13.402 9.551 0.858 1.00 63.44 80 PRO A O 1
ATOM 609 N N . ASP A 1 81 ? -11.162 9.753 0.954 1.00 81.38 81 ASP A N 1
ATOM 610 C CA . ASP A 1 81 ? -10.894 8.555 0.161 1.00 81.38 81 ASP A CA 1
ATOM 611 C C . ASP A 1 81 ? -9.512 7.928 0.456 1.00 81.38 81 ASP A C 1
ATOM 613 O O . ASP A 1 81 ? -8.477 8.375 -0.055 1.00 81.38 81 ASP A O 1
ATOM 617 N N . ALA A 1 82 ? -9.490 6.856 1.260 1.00 88.69 82 ALA A N 1
ATOM 618 C CA . ALA A 1 82 ? -8.326 5.987 1.479 1.00 88.69 82 ALA A CA 1
ATOM 619 C C . ALA A 1 82 ? -7.633 5.574 0.175 1.00 88.69 82 ALA A C 1
ATOM 621 O O . ALA A 1 82 ? -6.402 5.505 0.103 1.00 88.69 82 ALA A O 1
ATOM 622 N N . ARG A 1 83 ? -8.412 5.338 -0.884 1.00 90.00 83 ARG A N 1
ATOM 623 C CA . ARG A 1 83 ? -7.891 4.935 -2.188 1.00 90.00 83 ARG A CA 1
ATOM 624 C C . ARG A 1 83 ? -6.983 5.995 -2.790 1.00 90.00 83 ARG A C 1
ATOM 626 O O . ARG A 1 83 ? -5.952 5.656 -3.375 1.00 90.00 83 ARG A O 1
ATOM 633 N N . LEU A 1 84 ? -7.348 7.270 -2.651 1.00 90.19 84 LEU A N 1
ATOM 634 C CA . LEU A 1 84 ? -6.554 8.379 -3.170 1.00 90.19 84 LEU A CA 1
ATOM 635 C C . LEU A 1 84 ? -5.217 8.484 -2.437 1.00 90.19 84 LEU A C 1
ATOM 637 O O . LEU A 1 84 ? -4.188 8.683 -3.081 1.00 90.19 84 LEU A O 1
ATOM 641 N N . TRP A 1 85 ? -5.216 8.291 -1.116 1.00 91.62 85 TRP A N 1
ATOM 642 C CA . TRP A 1 85 ? -3.981 8.249 -0.335 1.00 91.62 85 TRP A CA 1
ATOM 643 C C . TRP A 1 85 ? -3.080 7.087 -0.779 1.00 91.62 85 TRP A C 1
ATOM 645 O O . TRP A 1 85 ? -1.912 7.310 -1.086 1.00 91.62 85 TRP A O 1
ATOM 655 N N . ILE A 1 86 ? -3.630 5.875 -0.925 1.00 93.12 86 ILE A N 1
ATOM 656 C CA . ILE A 1 86 ? -2.877 4.688 -1.370 1.00 93.12 86 ILE A CA 1
ATOM 657 C C . ILE A 1 86 ? -2.228 4.934 -2.737 1.00 93.12 86 ILE A C 1
ATOM 659 O O . ILE A 1 86 ? -1.020 4.755 -2.903 1.00 93.12 86 ILE A O 1
ATOM 663 N N . LEU A 1 87 ? -3.016 5.359 -3.727 1.00 93.06 87 LEU A N 1
ATOM 664 C CA . LEU A 1 87 ? -2.515 5.576 -5.085 1.00 93.06 87 LEU A CA 1
ATOM 665 C C . LEU A 1 87 ? -1.554 6.768 -5.161 1.00 93.06 87 LEU A C 1
ATOM 667 O O . LEU A 1 87 ? -0.563 6.699 -5.887 1.00 93.06 87 LEU A O 1
ATOM 671 N N . GLY A 1 88 ? -1.809 7.834 -4.400 1.00 93.25 88 GLY A N 1
ATOM 672 C CA . GLY A 1 88 ? -0.948 9.012 -4.330 1.00 93.25 88 GLY A CA 1
ATOM 673 C C . GLY A 1 88 ? 0.416 8.703 -3.716 1.00 93.25 88 GLY A C 1
ATOM 674 O O . GLY A 1 88 ? 1.444 9.045 -4.305 1.00 93.25 88 GLY A O 1
ATOM 675 N N . THR A 1 89 ? 0.446 7.996 -2.582 1.00 93.62 89 THR A N 1
ATOM 676 C CA . THR A 1 89 ? 1.693 7.545 -1.950 1.00 93.62 89 THR A CA 1
ATOM 677 C C . THR A 1 89 ? 2.451 6.586 -2.865 1.00 93.62 89 THR A C 1
ATOM 679 O O . THR A 1 89 ? 3.656 6.759 -3.045 1.00 93.62 89 THR A O 1
ATOM 682 N N . ALA A 1 90 ? 1.760 5.637 -3.513 1.00 94.75 90 ALA A N 1
ATOM 683 C CA . ALA A 1 90 ? 2.380 4.747 -4.494 1.00 94.75 90 ALA A CA 1
ATOM 684 C C . ALA A 1 90 ? 3.046 5.533 -5.626 1.00 94.75 90 ALA A C 1
ATOM 686 O O . ALA A 1 90 ? 4.233 5.358 -5.889 1.00 94.75 90 ALA A O 1
ATOM 687 N N . TYR A 1 91 ? 2.290 6.424 -6.270 1.00 94.38 91 TYR A N 1
ATOM 688 C CA . TYR A 1 91 ? 2.773 7.234 -7.380 1.00 94.38 91 TYR A CA 1
ATOM 689 C C . TYR A 1 91 ? 3.997 8.061 -6.987 1.00 94.38 91 TYR A C 1
ATOM 691 O O . TYR A 1 91 ? 5.009 8.033 -7.682 1.00 94.38 91 TYR A O 1
ATOM 699 N N . GLN A 1 92 ? 3.942 8.740 -5.837 1.00 93.75 92 GLN A N 1
ATOM 700 C CA . GLN A 1 92 ? 5.054 9.551 -5.354 1.00 93.75 92 GLN A CA 1
ATOM 701 C C . GLN A 1 92 ? 6.316 8.710 -5.123 1.00 93.75 92 GLN A C 1
ATOM 703 O O . GLN A 1 92 ? 7.413 9.148 -5.470 1.00 93.75 92 GLN A O 1
ATOM 708 N N . THR A 1 93 ? 6.185 7.521 -4.529 1.00 93.56 93 THR A N 1
ATOM 709 C CA . THR A 1 93 ? 7.330 6.631 -4.309 1.00 93.56 93 THR A CA 1
ATOM 710 C C . THR A 1 93 ? 7.909 6.120 -5.623 1.00 93.56 93 THR A C 1
ATOM 712 O O . THR A 1 93 ? 9.127 6.142 -5.779 1.00 93.56 93 THR A O 1
ATOM 715 N N . LEU A 1 94 ? 7.057 5.723 -6.570 1.00 94.06 94 LEU A N 1
ATOM 716 C CA . LEU A 1 94 ? 7.487 5.221 -7.874 1.00 94.06 94 LEU A CA 1
ATOM 717 C C . LEU A 1 94 ? 8.176 6.310 -8.707 1.00 94.06 94 LEU A C 1
ATOM 719 O O . LEU A 1 94 ? 9.227 6.061 -9.272 1.00 94.06 94 LEU A O 1
ATOM 723 N N . CYS A 1 95 ? 7.657 7.541 -8.742 1.00 91.69 95 CYS A N 1
ATOM 724 C CA . CYS A 1 95 ? 8.331 8.639 -9.446 1.00 91.69 95 CYS A CA 1
ATOM 725 C C . CYS A 1 95 ? 9.704 8.972 -8.849 1.00 91.69 95 CYS A C 1
ATOM 727 O O . CYS A 1 95 ? 10.609 9.365 -9.577 1.00 91.69 95 CYS A O 1
ATOM 729 N N . LYS A 1 96 ? 9.865 8.836 -7.526 1.00 88.25 96 LYS A N 1
ATOM 730 C CA . LYS A 1 96 ? 11.154 9.063 -6.859 1.00 88.25 96 LYS A CA 1
ATOM 731 C C . LYS A 1 96 ? 12.169 7.967 -7.172 1.00 88.25 96 LYS A C 1
ATOM 733 O O . LYS A 1 96 ? 13.356 8.261 -7.179 1.00 88.25 96 LYS A O 1
ATOM 738 N N . SER A 1 97 ? 11.730 6.730 -7.410 1.00 81.56 97 SER A N 1
ATOM 739 C CA . SER A 1 97 ? 12.641 5.628 -7.735 1.00 81.56 97 SER A CA 1
ATOM 740 C C . SER A 1 97 ? 13.132 5.655 -9.183 1.00 81.56 97 SER A C 1
ATOM 742 O O . SER A 1 97 ? 14.173 5.068 -9.463 1.00 81.56 97 SER A O 1
ATOM 744 N N . THR A 1 98 ? 12.430 6.349 -10.085 1.00 76.75 98 THR A N 1
ATOM 745 C CA . THR A 1 98 ? 12.862 6.545 -11.478 1.00 76.75 98 THR A CA 1
ATOM 746 C C . THR A 1 98 ? 13.861 7.685 -11.674 1.00 76.75 98 THR A C 1
ATOM 748 O O . THR A 1 98 ? 14.453 7.775 -12.748 1.00 76.75 98 THR A O 1
ATOM 751 N N . SER A 1 99 ? 14.064 8.554 -10.680 1.00 67.69 99 SER A N 1
ATOM 752 C CA . SER A 1 99 ? 15.107 9.580 -10.753 1.00 67.69 99 SER A CA 1
ATOM 753 C C . SER A 1 99 ? 16.479 8.953 -10.486 1.00 67.69 99 SER A C 1
ATOM 755 O O . SER A 1 99 ? 16.661 8.372 -9.415 1.00 67.69 99 SER A O 1
ATOM 757 N N . PRO A 1 100 ? 17.453 9.070 -11.408 1.00 57.31 100 PRO A N 1
ATOM 758 C CA . PRO A 1 100 ? 18.843 8.797 -11.072 1.00 57.31 100 PRO A CA 1
ATOM 759 C C . PRO A 1 100 ? 19.302 9.859 -10.061 1.00 57.31 100 PRO A C 1
ATOM 761 O O . PRO A 1 100 ? 19.125 11.052 -10.316 1.00 57.31 100 PRO A O 1
ATOM 764 N N . GLU A 1 101 ? 19.810 9.428 -8.903 1.00 49.44 101 GLU A N 1
ATOM 765 C CA . GLU A 1 101 ? 20.600 10.304 -8.020 1.00 49.44 101 GLU A CA 1
ATOM 766 C C . GLU A 1 101 ? 21.866 10.803 -8.729 1.00 49.44 101 GLU A C 1
ATOM 768 O O . GLU A 1 101 ? 22.451 10.026 -9.523 1.00 49.44 101 GLU A O 1
#

Nearest PDB structures (foldseek):
  4lup-assembly2_C  TM=8.478E-01  e=5.617E-02  Escherichia coli
  2mao-assembly1_A  TM=8.461E-01  e=6.935E-02  Escherichia coli DH1
  2kbw-assembly1_A  TM=3.681E-01  e=7.950E+00  Homo sapiens

Secondary structure (DSSP, 8-state):
----PPP-----TTTT--HHHHHHHHHTT-HHHHHHHHHHHHHHHHHHHHHHT-S-HHHHHHHHHHHHHHHGGGSPTT-S-HHHHHHHHHHHHHHHHSS--

Solvent-accessible surface area (backbone atoms only — not comparable to full-a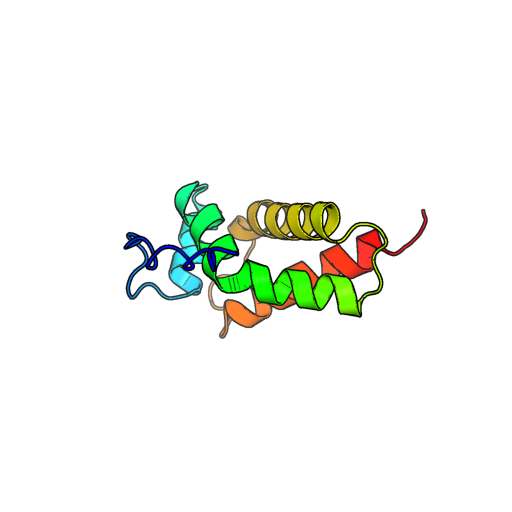tom values): 6002 Å² total; per-residue (Å²): 133,82,76,79,70,76,72,74,80,73,90,51,97,58,73,89,58,52,64,56,54,39,44,54,34,27,39,70,67,36,69,67,29,53,55,47,49,44,68,76,41,40,70,59,48,47,57,47,29,61,74,71,63,47,95,50,46,71,63,43,43,52,50,17,53,52,49,47,53,71,42,30,70,70,51,69,87,83,62,96,46,50,65,55,54,55,52,50,51,33,49,55,45,39,58,58,70,58,51,85,129

Foldseek 3Di:
DDDPDPPDPDDQPCVVPDLLNLLLVLLVVNPSSLVVCCVVCVVVLLVLLVVLPDPDSPVLSVQLSVQSSVCSVVPDPDDPDSVCVSVVSSNVSSNVNPDDD